Protein AF-A0A970J0X5-F1 (afdb_monomer_lite)

Secondary structure (DSSP, 8-state):
--HHHHHHHHHHHSSEEEEETTEEEEEEEEEGGGTEEEEEETTT--EEEEEGGG-B------

Sequence (62 aa):
MDFQNAKEVMESKGYIDVEYRSKAVMLEQIFEEKNCALVKEVDSDKRFYVSLSDLVITDHIN

Structure (mmCIF, N/CA/C/O backbone):
data_AF-A0A970J0X5-F1
#
_entry.id   AF-A0A970J0X5-F1
#
loop_
_atom_site.group_PDB
_atom_site.id
_atom_site.type_symbol
_atom_site.label_atom_id
_atom_site.label_alt_id
_atom_site.label_comp_id
_atom_site.label_asym_id
_atom_site.label_entity_id
_atom_site.label_seq_id
_atom_site.pdbx_PDB_ins_code
_atom_site.Cartn_x
_atom_site.Cartn_y
_atom_site.Cartn_z
_atom_site.occupancy
_atom_site.B_iso_or_equiv
_atom_site.auth_seq_id
_atom_site.auth_comp_id
_atom_site.auth_asym_id
_atom_site.auth_atom_id
_atom_site.pdbx_PDB_model_num
ATOM 1 N N . MET A 1 1 ? -13.660 -4.089 -3.024 1.00 52.44 1 MET A N 1
ATOM 2 C CA . MET A 1 1 ? -12.684 -5.084 -2.546 1.00 52.44 1 MET A CA 1
ATOM 3 C C . MET A 1 1 ? -13.450 -6.113 -1.745 1.00 52.44 1 MET A C 1
ATOM 5 O O . MET A 1 1 ? -13.966 -5.772 -0.688 1.00 52.44 1 MET A O 1
ATOM 9 N N . ASP A 1 2 ? -13.582 -7.331 -2.265 1.00 61.91 2 ASP A N 1
ATOM 10 C CA . ASP A 1 2 ? -14.040 -8.461 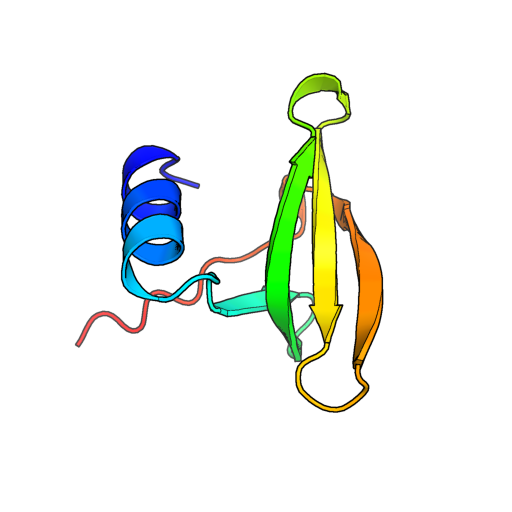-1.458 1.00 61.91 2 ASP A CA 1
ATOM 11 C C . ASP A 1 2 ? -12.890 -8.868 -0.537 1.00 61.91 2 ASP A C 1
ATOM 13 O O . ASP A 1 2 ? -11.910 -9.485 -0.956 1.00 61.91 2 ASP A O 1
ATOM 17 N N . PHE A 1 3 ? -12.978 -8.439 0.723 1.00 58.69 3 PHE A N 1
ATOM 18 C CA . PHE A 1 3 ? -11.925 -8.614 1.726 1.00 58.69 3 PHE A CA 1
ATOM 19 C C . PHE A 1 3 ? -11.552 -10.085 1.961 1.00 58.69 3 PHE A C 1
ATOM 21 O O . PHE A 1 3 ? -10.408 -10.371 2.304 1.00 58.69 3 PHE A O 1
ATOM 28 N N . GLN A 1 4 ? -12.487 -11.018 1.742 1.00 58.94 4 GLN A N 1
ATOM 29 C CA . GLN A 1 4 ? -12.223 -12.457 1.833 1.00 58.94 4 GLN A CA 1
ATOM 30 C C . GLN A 1 4 ? -11.217 -12.933 0.778 1.00 58.94 4 GLN A C 1
ATOM 32 O O . GLN A 1 4 ? -10.213 -13.537 1.146 1.00 58.94 4 GLN A O 1
ATOM 37 N N . ASN A 1 5 ? -11.416 -12.575 -0.495 1.00 62.91 5 ASN A N 1
ATOM 38 C CA . ASN A 1 5 ? -10.493 -12.944 -1.575 1.00 62.91 5 ASN A CA 1
ATOM 39 C C . ASN A 1 5 ? -9.121 -12.296 -1.394 1.00 62.91 5 ASN A C 1
ATOM 41 O O . ASN A 1 5 ? -8.087 -12.937 -1.570 1.00 62.91 5 ASN A O 1
ATOM 45 N N . ALA A 1 6 ? -9.106 -11.023 -0.995 1.00 59.78 6 ALA A N 1
ATOM 46 C CA . ALA A 1 6 ? -7.866 -10.317 -0.719 1.00 59.78 6 ALA A CA 1
ATOM 47 C C . ALA A 1 6 ? -7.038 -11.025 0.364 1.00 59.78 6 ALA A C 1
ATOM 49 O O . ALA A 1 6 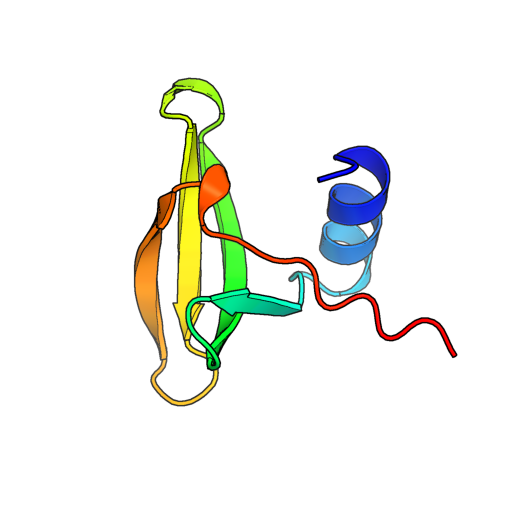? -5.833 -11.214 0.208 1.00 59.78 6 ALA A O 1
ATOM 50 N N . LYS A 1 7 ? -7.695 -11.468 1.440 1.00 60.94 7 LYS A N 1
ATOM 51 C CA . LYS A 1 7 ? -7.032 -12.147 2.551 1.00 60.94 7 LYS A CA 1
ATOM 52 C C . LYS A 1 7 ? -6.448 -13.504 2.147 1.00 60.94 7 LYS A C 1
ATOM 54 O O . LYS A 1 7 ? -5.299 -13.765 2.485 1.00 60.94 7 LYS A O 1
ATOM 59 N N . GLU A 1 8 ? -7.180 -14.322 1.388 1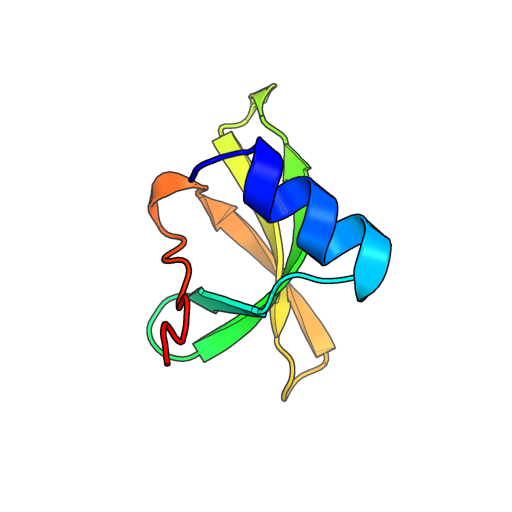.00 61.34 8 GLU A N 1
ATOM 60 C CA . GLU A 1 8 ? -6.677 -15.620 0.903 1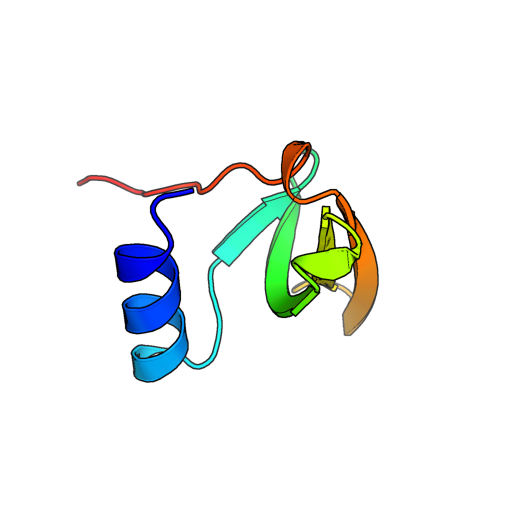.00 61.34 8 GLU A CA 1
ATOM 61 C C . GLU A 1 8 ? -5.441 -15.474 0.004 1.00 61.34 8 GLU A C 1
ATOM 63 O O . GLU A 1 8 ? -4.462 -16.207 0.157 1.00 61.34 8 GLU A O 1
ATOM 68 N N . VAL A 1 9 ? -5.441 -14.489 -0.900 1.00 62.16 9 VAL A N 1
ATOM 69 C CA . VAL A 1 9 ? -4.282 -14.211 -1.764 1.00 62.16 9 VAL A CA 1
ATOM 70 C C . VAL A 1 9 ? -3.083 -13.751 -0.933 1.00 62.16 9 VAL A C 1
ATOM 72 O O . VAL A 1 9 ? -1.960 -14.208 -1.161 1.00 62.16 9 VAL A O 1
ATOM 75 N N . MET A 1 10 ? -3.318 -12.905 0.070 1.00 61.91 10 MET A N 1
ATOM 76 C CA . MET A 1 10 ? -2.279 -12.419 0.976 1.00 61.91 10 MET A CA 1
ATOM 77 C C . MET A 1 10 ? -1.689 -13.551 1.835 1.00 61.91 10 MET A C 1
ATOM 79 O O . MET A 1 10 ? -0.476 -13.602 2.016 1.00 61.91 10 MET A O 1
ATOM 83 N N . GLU A 1 11 ? -2.508 -14.496 2.307 1.00 56.34 11 GLU A N 1
ATOM 84 C CA . GLU A 1 11 ? -2.052 -15.665 3.076 1.00 56.34 11 GLU A CA 1
ATOM 85 C C . GLU A 1 11 ? -1.324 -16.704 2.202 1.00 56.34 11 GLU A C 1
ATOM 87 O O . GLU A 1 11 ? -0.387 -17.347 2.675 1.00 56.34 11 GLU A O 1
ATOM 92 N N . SER A 1 12 ? -1.692 -16.844 0.922 1.00 61.56 12 SER A N 1
ATOM 93 C CA . SER A 1 12 ? -1.062 -17.813 0.012 1.00 61.56 12 SER A CA 1
ATOM 94 C C . SER A 1 12 ? 0.208 -17.300 -0.676 1.00 61.56 12 SER A C 1
ATOM 96 O O . SER A 1 12 ? 1.110 -18.099 -0.931 1.00 61.56 12 SER A O 1
ATOM 98 N N . LYS A 1 13 ? 0.276 -16.012 -1.035 1.00 60.44 13 LYS A N 1
ATOM 99 C CA . LYS A 1 13 ? 1.407 -15.416 -1.776 1.00 60.44 13 LYS A CA 1
ATOM 100 C C . LYS A 1 13 ? 2.249 -14.453 -0.936 1.00 60.44 13 LYS A C 1
ATOM 102 O O . LYS A 1 13 ? 3.353 -14.104 -1.343 1.00 60.44 13 LYS A O 1
ATOM 107 N N . GLY A 1 14 ? 1.755 -14.027 0.228 1.00 59.41 14 GLY A N 1
ATOM 108 C CA . GLY A 1 14 ? 2.389 -13.012 1.078 1.00 59.41 14 GLY A CA 1
ATOM 109 C C . GLY A 1 14 ? 2.112 -11.569 0.643 1.00 59.41 14 GLY A C 1
ATOM 110 O O . GLY A 1 14 ? 2.497 -10.643 1.352 1.00 59.41 14 GLY A O 1
ATOM 111 N N . TYR A 1 15 ? 1.462 -11.365 -0.507 1.00 61.00 15 TYR A N 1
ATOM 112 C CA . TYR A 1 15 ? 1.121 -10.057 -1.064 1.00 61.00 15 TYR A CA 1
ATOM 113 C C . TYR A 1 15 ? -0.029 -10.166 -2.070 1.00 61.00 15 TYR A C 1
ATOM 115 O O . TYR A 1 15 ? -0.271 -11.230 -2.641 1.00 61.00 15 TYR A O 1
ATOM 123 N N . ILE A 1 16 ? -0.716 -9.047 -2.303 1.00 67.94 16 ILE A N 1
ATOM 124 C CA . ILE A 1 16 ? -1.721 -8.905 -3.362 1.00 67.94 16 ILE A CA 1
ATOM 125 C C . ILE A 1 16 ? -1.160 -7.944 -4.404 1.00 67.94 16 ILE A C 1
ATOM 127 O O . ILE A 1 16 ? -0.792 -6.819 -4.052 1.00 67.94 16 ILE A O 1
ATOM 131 N N . ASP A 1 17 ? -1.112 -8.385 -5.661 1.00 66.25 17 ASP A N 1
ATOM 132 C CA . ASP A 1 17 ? -0.856 -7.508 -6.801 1.00 66.25 17 ASP A CA 1
ATOM 133 C C . ASP A 1 17 ? -2.090 -6.628 -7.013 1.00 66.25 17 ASP A C 1
ATOM 135 O O . ASP A 1 17 ? -3.157 -7.100 -7.414 1.00 66.25 17 ASP A O 1
ATOM 139 N N . VAL A 1 18 ? -1.960 -5.347 -6.685 1.00 69.81 18 VAL A N 1
ATOM 140 C CA . VAL A 1 18 ? -2.999 -4.346 -6.920 1.00 69.81 18 VAL A CA 1
ATOM 141 C C . VAL A 1 18 ? -2.452 -3.275 -7.847 1.00 69.81 18 VAL A C 1
ATOM 143 O O . VAL A 1 18 ? -1.267 -2.933 -7.805 1.00 69.81 18 VAL A O 1
ATOM 146 N N . GLU A 1 19 ? -3.311 -2.736 -8.705 1.00 71.12 19 GLU A N 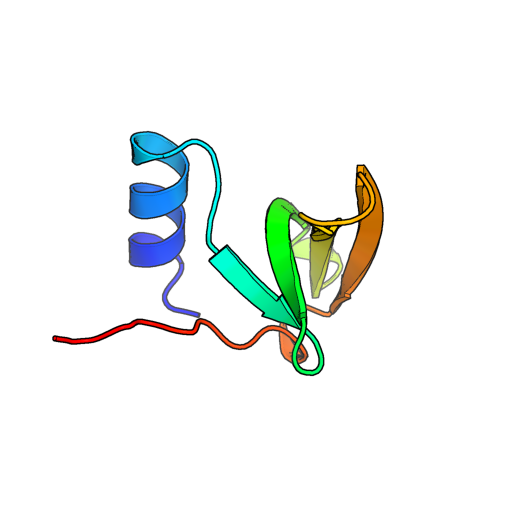1
ATOM 147 C CA . GLU A 1 19 ? -2.927 -1.620 -9.552 1.00 71.12 19 GLU A CA 1
ATOM 148 C C . GLU A 1 19 ? -3.270 -0.310 -8.843 1.00 71.12 19 GLU A C 1
ATOM 150 O O . GLU A 1 19 ? -4.413 -0.057 -8.450 1.00 71.12 19 GLU A O 1
ATOM 155 N N . TYR A 1 20 ? -2.264 0.547 -8.699 1.00 71.75 20 TYR A N 1
ATOM 156 C CA . TYR A 1 20 ? -2.441 1.921 -8.258 1.00 71.75 20 TYR A CA 1
ATOM 157 C C . TYR A 1 20 ? -1.929 2.862 -9.343 1.00 71.75 20 TYR A C 1
ATOM 159 O O . TYR A 1 20 ? -0.727 2.937 -9.601 1.00 71.75 20 TYR A O 1
ATOM 167 N N . ARG A 1 21 ? -2.844 3.601 -9.984 1.00 70.06 21 ARG A N 1
ATOM 168 C CA . ARG A 1 21 ? -2.532 4.568 -11.057 1.00 70.06 21 ARG A CA 1
ATOM 169 C C . ARG A 1 21 ? -1.661 3.971 -12.179 1.00 70.06 21 ARG A C 1
ATOM 171 O O . ARG A 1 21 ? -0.646 4.565 -12.546 1.00 70.06 21 ARG A O 1
ATOM 178 N N . SER A 1 22 ? -2.046 2.803 -12.701 1.00 71.19 22 SER A N 1
ATOM 179 C CA . SER A 1 22 ? -1.302 2.074 -13.747 1.00 71.19 22 SER A CA 1
ATOM 180 C C . SER A 1 22 ? 0.096 1.600 -13.340 1.00 71.19 22 SER A C 1
ATOM 182 O O . SER A 1 22 ? 0.962 1.400 -14.191 1.00 71.19 22 SER A O 1
ATOM 184 N N . LYS A 1 23 ? 0.329 1.417 -12.036 1.00 73.44 23 LYS A N 1
ATOM 185 C CA . LYS A 1 23 ? 1.529 0.771 -11.504 1.00 73.44 23 LYS A CA 1
ATOM 186 C C . LYS A 1 23 ? 1.157 -0.452 -10.685 1.00 73.44 23 LYS A C 1
ATOM 188 O O . LYS A 1 23 ? 0.258 -0.379 -9.848 1.00 73.44 23 LYS A O 1
ATOM 193 N N . ALA A 1 24 ? 1.908 -1.530 -10.885 1.00 78.94 24 ALA A N 1
ATOM 194 C CA . ALA A 1 24 ? 1.837 -2.707 -10.036 1.00 78.94 24 ALA A CA 1
ATOM 195 C C . ALA A 1 24 ? 2.440 -2.381 -8.665 1.00 78.94 24 ALA A C 1
ATOM 197 O O . ALA A 1 24 ? 3.615 -2.009 -8.545 1.00 78.94 24 ALA A O 1
ATOM 198 N N . VAL A 1 25 ? 1.622 -2.501 -7.626 1.00 82.88 25 VAL A N 1
ATOM 199 C CA . VAL A 1 25 ? 2.057 -2.340 -6.243 1.00 82.88 25 VAL A CA 1
ATOM 200 C C . VAL A 1 25 ? 1.618 -3.550 -5.429 1.00 82.88 25 VAL A C 1
ATOM 202 O O . VAL A 1 25 ? 0.564 -4.138 -5.659 1.00 82.88 25 VAL A O 1
ATOM 205 N N . MET A 1 26 ? 2.446 -3.926 -4.465 1.00 83.69 26 MET A N 1
ATOM 206 C CA . MET A 1 26 ? 2.161 -4.983 -3.507 1.00 83.69 26 MET A CA 1
ATOM 207 C C . MET A 1 26 ? 1.500 -4.368 -2.287 1.00 83.69 26 MET A C 1
ATOM 209 O O . MET A 1 26 ? 2.046 -3.449 -1.675 1.00 83.69 26 MET A O 1
ATOM 213 N N . LEU A 1 27 ? 0.343 -4.884 -1.905 1.00 83.19 27 LEU A N 1
ATOM 214 C CA . LEU A 1 27 ? -0.298 -4.480 -0.663 1.00 83.19 27 LEU A CA 1
ATOM 215 C C . LEU A 1 27 ? 0.376 -5.167 0.537 1.00 83.19 27 LEU A C 1
ATOM 217 O O . LEU A 1 27 ? 0.351 -6.391 0.637 1.00 83.19 27 LEU A O 1
ATOM 221 N N . GLU A 1 28 ? 0.981 -4.377 1.432 1.00 83.69 28 GLU A N 1
ATOM 222 C CA . GLU A 1 28 ? 1.682 -4.881 2.627 1.00 83.69 28 GLU A CA 1
ATOM 223 C C . GLU A 1 28 ? 0.787 -4.840 3.874 1.00 83.69 28 GLU A C 1
ATOM 225 O O . GLU A 1 28 ? 0.799 -5.772 4.676 1.00 83.69 28 GLU A O 1
ATOM 230 N N . GLN A 1 29 ? 0.006 -3.769 4.060 1.00 84.31 29 GLN A N 1
ATOM 231 C CA . GLN A 1 29 ? -0.824 -3.602 5.258 1.00 84.31 29 GLN A CA 1
ATOM 232 C C . GLN A 1 29 ? -2.074 -2.764 4.981 1.00 84.31 29 GLN A C 1
ATOM 234 O O . GLN A 1 29 ? -2.011 -1.768 4.265 1.00 84.31 29 GLN A O 1
ATOM 239 N N . ILE A 1 30 ? -3.200 -3.128 5.598 1.00 84.75 30 ILE A N 1
ATOM 240 C CA . ILE A 1 30 ? -4.472 -2.397 5.510 1.00 84.75 30 ILE A CA 1
ATOM 241 C C . ILE A 1 30 ? -4.761 -1.712 6.846 1.00 84.75 30 ILE A C 1
ATOM 243 O O . ILE A 1 30 ? -4.656 -2.331 7.903 1.00 84.75 30 ILE A O 1
ATOM 247 N N . PHE A 1 31 ? -5.154 -0.443 6.789 1.00 85.88 31 PHE A N 1
ATOM 248 C CA . PHE A 1 31 ? -5.619 0.356 7.919 1.00 85.88 31 PHE A CA 1
ATOM 249 C C . PHE A 1 31 ? -7.078 0.748 7.681 1.00 85.88 31 PHE A C 1
ATOM 251 O O . PHE A 1 31 ? -7.376 1.845 7.200 1.00 85.88 31 PHE A O 1
ATOM 258 N N . GLU A 1 32 ? -7.997 -0.155 8.020 1.00 81.06 32 GLU A N 1
ATOM 259 C CA . GLU A 1 32 ? -9.440 0.053 7.822 1.00 81.06 32 GLU A CA 1
ATOM 260 C C . GLU A 1 32 ? -9.945 1.304 8.554 1.00 81.06 32 GLU A C 1
ATOM 262 O O . GLU A 1 32 ? -10.710 2.084 7.994 1.00 81.06 32 GLU A O 1
ATOM 267 N N . GLU A 1 33 ? -9.429 1.570 9.759 1.00 87.06 33 GLU A N 1
ATOM 268 C CA . GLU A 1 33 ? -9.793 2.739 10.573 1.00 87.06 33 GLU A CA 1
ATOM 269 C C . GLU A 1 33 ? -9.485 4.085 9.883 1.00 87.06 33 GLU A C 1
ATOM 271 O O . GLU A 1 33 ? -10.127 5.095 10.169 1.00 87.06 33 GLU A O 1
ATOM 276 N N . LYS A 1 34 ? -8.506 4.102 8.966 1.00 84.12 34 LYS A N 1
ATOM 277 C CA . LYS A 1 34 ? -8.073 5.289 8.207 1.00 84.12 34 LYS A CA 1
ATOM 278 C C . LYS A 1 34 ? -8.447 5.212 6.729 1.00 84.12 34 LYS A C 1
ATOM 280 O O . LYS A 1 34 ? -8.086 6.110 5.971 1.00 84.12 34 LYS A O 1
ATOM 285 N N . ASN A 1 35 ? -9.145 4.150 6.323 1.00 85.44 35 ASN A N 1
ATOM 286 C CA . ASN A 1 35 ? -9.481 3.844 4.936 1.00 85.44 35 ASN A CA 1
ATOM 287 C C . ASN A 1 35 ? -8.266 3.908 3.981 1.00 85.44 35 ASN A C 1
ATOM 289 O O . ASN A 1 35 ? -8.372 4.370 2.841 1.00 85.44 35 ASN A O 1
ATOM 293 N N . CYS A 1 36 ? -7.093 3.473 4.451 1.00 87.94 36 CYS A N 1
ATOM 294 C CA . CYS A 1 36 ? -5.853 3.492 3.676 1.00 87.94 36 CYS A CA 1
ATOM 295 C C . CYS A 1 36 ? -5.086 2.171 3.782 1.00 87.94 36 CYS A C 1
ATOM 297 O O . CYS A 1 36 ? -5.290 1.384 4.702 1.00 87.94 36 CYS A O 1
ATOM 299 N N . ALA A 1 37 ? -4.195 1.923 2.830 1.00 87.94 37 ALA A N 1
ATOM 300 C CA . ALA A 1 37 ? -3.279 0.793 2.829 1.00 87.94 37 ALA A CA 1
ATOM 301 C C . ALA A 1 37 ? -1.845 1.266 2.609 1.00 87.94 37 ALA A C 1
ATOM 303 O O . ALA A 1 37 ? -1.597 2.218 1.869 1.00 87.94 37 ALA A O 1
ATOM 304 N N . LEU A 1 38 ? -0.905 0.581 3.249 1.00 89.00 38 LEU A N 1
ATOM 305 C CA . LEU A 1 38 ? 0.504 0.646 2.905 1.00 89.00 38 LEU A CA 1
ATOM 306 C C . LEU A 1 38 ? 0.745 -0.293 1.727 1.00 89.00 38 LEU A C 1
ATOM 308 O O . LEU A 1 38 ? 0.502 -1.500 1.820 1.00 89.00 38 LEU A O 1
ATOM 312 N N . VAL A 1 39 ? 1.238 0.276 0.636 1.00 88.44 39 VAL A N 1
ATOM 313 C CA . VAL A 1 39 ? 1.630 -0.468 -0.557 1.00 88.44 39 VAL A CA 1
ATOM 314 C C . VAL A 1 39 ? 3.105 -0.250 -0.853 1.00 88.44 39 VAL A C 1
ATOM 316 O O . VAL A 1 39 ? 3.685 0.778 -0.490 1.00 88.44 39 VAL A O 1
ATOM 319 N N . LYS A 1 40 ? 3.702 -1.218 -1.537 1.00 86.88 40 LYS A N 1
ATOM 320 C CA . LYS A 1 40 ? 5.090 -1.220 -1.979 1.00 86.88 40 LYS A CA 1
ATOM 321 C C . LYS A 1 40 ? 5.145 -1.318 -3.503 1.00 86.88 40 LYS A C 1
ATOM 323 O O . LYS A 1 40 ? 4.628 -2.264 -4.083 1.00 86.88 40 LYS A O 1
ATOM 328 N N . GLU A 1 41 ? 5.786 -0.360 -4.161 1.00 85.62 41 GLU A N 1
ATOM 329 C CA . GLU A 1 41 ? 6.089 -0.439 -5.596 1.00 85.62 41 GLU A CA 1
ATOM 330 C C . GLU A 1 41 ? 7.049 -1.604 -5.874 1.00 85.62 41 GLU A C 1
ATOM 332 O O . GLU A 1 41 ? 8.130 -1.675 -5.279 1.00 85.62 41 GLU A O 1
ATOM 337 N N . VAL A 1 42 ? 6.674 -2.476 -6.814 1.00 78.88 42 VAL A N 1
ATOM 338 C CA . VAL A 1 42 ? 7.473 -3.654 -7.197 1.00 78.88 42 VAL A CA 1
ATOM 339 C C . VAL A 1 42 ? 8.813 -3.233 -7.809 1.00 78.88 42 VAL A C 1
ATOM 341 O O . VAL A 1 42 ? 9.856 -3.768 -7.443 1.00 78.88 42 VAL A O 1
ATOM 344 N N . ASP A 1 43 ? 8.806 -2.217 -8.675 1.00 79.50 43 ASP A N 1
ATOM 345 C CA . ASP A 1 43 ? 9.992 -1.785 -9.429 1.00 79.50 43 ASP A CA 1
ATOM 346 C C . ASP A 1 43 ? 10.969 -0.897 -8.644 1.00 79.50 43 ASP A C 1
ATOM 348 O O . ASP A 1 43 ? 12.080 -0.638 -9.102 1.00 79.50 43 ASP A O 1
ATOM 352 N N . SER A 1 44 ? 10.560 -0.335 -7.503 1.00 76.38 44 SER A N 1
ATOM 353 C CA . SER A 1 44 ? 11.331 0.728 -6.831 1.00 76.38 44 SER A CA 1
ATOM 354 C C . SER A 1 44 ? 11.533 0.535 -5.329 1.00 76.38 44 SER A C 1
ATOM 356 O O . SER A 1 44 ? 12.129 1.406 -4.700 1.00 76.38 44 SER A O 1
ATOM 358 N N . ASP A 1 45 ? 11.034 -0.557 -4.737 1.00 79.75 45 ASP A N 1
ATOM 359 C CA . ASP A 1 45 ? 11.025 -0.816 -3.279 1.00 79.75 45 ASP A CA 1
ATOM 360 C C . ASP A 1 45 ? 10.395 0.322 -2.441 1.00 79.75 45 ASP A C 1
ATOM 362 O O . ASP A 1 45 ? 10.469 0.350 -1.211 1.00 79.75 45 ASP A O 1
ATOM 366 N N . LYS A 1 46 ? 9.747 1.291 -3.098 1.00 85.88 46 LYS A N 1
ATOM 367 C CA . LYS A 1 46 ? 9.162 2.464 -2.455 1.00 85.88 46 LYS A CA 1
ATOM 368 C C . LYS A 1 46 ? 7.866 2.072 -1.780 1.00 85.88 46 LYS A C 1
ATOM 370 O O . LYS A 1 46 ? 6.982 1.510 -2.417 1.00 85.88 46 LYS A O 1
ATOM 375 N N . ARG A 1 47 ? 7.737 2.440 -0.509 1.00 89.44 47 ARG A N 1
ATOM 376 C CA . ARG A 1 47 ? 6.522 2.240 0.279 1.00 89.44 47 ARG A CA 1
ATOM 377 C C . ARG A 1 47 ? 5.780 3.554 0.437 1.00 89.44 47 ARG A C 1
ATOM 379 O O . ARG A 1 47 ? 6.397 4.573 0.754 1.00 89.44 47 ARG A O 1
ATOM 386 N N . PHE A 1 48 ? 4.474 3.538 0.231 1.00 88.94 48 PHE A N 1
ATOM 387 C CA . PHE A 1 48 ? 3.627 4.710 0.422 1.00 88.94 48 PHE A CA 1
ATOM 388 C C . PHE A 1 48 ? 2.206 4.305 0.795 1.00 88.94 48 PHE A C 1
ATOM 390 O O . PHE A 1 48 ? 1.775 3.177 0.570 1.00 88.94 48 PHE A O 1
ATOM 397 N N . TYR A 1 49 ? 1.490 5.248 1.399 1.00 89.44 49 TYR A N 1
ATOM 398 C CA . TYR A 1 49 ? 0.096 5.061 1.764 1.00 89.44 49 TYR A CA 1
ATOM 399 C C . TYR A 1 49 ? -0.802 5.467 0.602 1.00 89.44 49 TYR A C 1
ATOM 401 O O . TYR A 1 49 ? -0.622 6.538 0.017 1.00 89.44 49 TYR A O 1
ATOM 409 N N . VAL A 1 50 ? -1.781 4.626 0.303 1.00 86.12 50 VAL A N 1
ATOM 410 C CA . VAL A 1 50 ? -2.821 4.879 -0.698 1.00 86.12 50 VAL A CA 1
ATOM 411 C C . VAL A 1 50 ? -4.188 4.726 -0.059 1.00 86.12 50 VAL A C 1
ATOM 413 O O . VAL A 1 50 ? -4.360 3.938 0.873 1.00 86.12 50 VAL A O 1
ATOM 416 N N . SER A 1 51 ? -5.171 5.483 -0.536 1.00 86.69 51 SER A N 1
ATOM 417 C CA . SER A 1 51 ? -6.555 5.282 -0.111 1.00 86.69 51 SER A CA 1
ATOM 418 C C . SER A 1 51 ? -7.043 3.940 -0.642 1.00 86.69 51 SER A C 1
ATOM 420 O O . SER A 1 51 ? -6.795 3.609 -1.801 1.00 86.69 51 SER A O 1
ATOM 422 N N . LEU A 1 52 ? -7.797 3.190 0.162 1.00 81.25 52 LEU A N 1
ATOM 423 C CA . LEU A 1 52 ? -8.401 1.934 -0.302 1.00 81.25 52 LEU A CA 1
ATOM 424 C C . LEU A 1 52 ? -9.339 2.156 -1.496 1.00 81.25 52 LEU A C 1
ATOM 426 O O . LEU A 1 52 ? -9.437 1.303 -2.370 1.00 81.25 52 LEU A O 1
ATOM 430 N N . SER A 1 53 ? -9.978 3.326 -1.568 1.00 83.31 53 SER A N 1
ATOM 431 C CA . SER A 1 53 ? -10.832 3.727 -2.690 1.00 83.31 53 SER A CA 1
ATOM 432 C C . SER A 1 53 ? -10.081 3.931 -4.011 1.00 83.31 53 SER A C 1
ATOM 434 O O . SER A 1 53 ? -10.705 3.881 -5.065 1.00 83.31 53 SER A O 1
ATOM 436 N N . ASP A 1 54 ? -8.769 4.182 -3.959 1.00 80.00 54 ASP A N 1
ATOM 437 C CA . ASP A 1 54 ? -7.926 4.385 -5.144 1.00 80.00 54 ASP A CA 1
ATOM 438 C C . ASP A 1 54 ? -7.279 3.074 -5.636 1.00 80.00 54 ASP A C 1
ATOM 440 O O . ASP A 1 54 ? -6.587 3.075 -6.656 1.00 80.00 54 ASP A O 1
ATOM 444 N N . LEU A 1 55 ? -7.464 1.964 -4.910 1.00 74.00 55 LEU A N 1
ATOM 445 C CA . LEU A 1 55 ? -6.926 0.655 -5.271 1.00 74.00 55 LEU A CA 1
ATOM 446 C C . LEU A 1 55 ? -7.899 -0.108 -6.169 1.00 74.00 55 LEU A C 1
ATOM 448 O O . LEU A 1 55 ? -9.045 -0.366 -5.792 1.00 74.00 55 LEU A O 1
ATOM 452 N N . VAL A 1 56 ? -7.410 -0.530 -7.335 1.00 71.69 56 VAL A N 1
ATOM 453 C CA . VAL A 1 56 ? -8.140 -1.412 -8.247 1.00 71.69 56 VAL A CA 1
ATOM 454 C C . VAL A 1 56 ? -7.481 -2.785 -8.204 1.00 71.69 56 VAL A C 1
ATOM 456 O O . VAL A 1 56 ? -6.290 -2.932 -8.473 1.00 71.69 56 VAL A O 1
ATOM 459 N N . ILE A 1 57 ? -8.256 -3.805 -7.836 1.00 64.69 57 ILE A N 1
ATOM 460 C CA . ILE A 1 57 ? -7.795 -5.193 -7.900 1.00 64.69 57 ILE A CA 1
ATOM 461 C C . ILE A 1 57 ? -7.832 -5.595 -9.370 1.00 64.69 57 ILE A C 1
ATOM 463 O O . ILE A 1 57 ? -8.907 -5.711 -9.960 1.00 64.69 57 ILE A O 1
ATOM 467 N N . THR A 1 58 ? -6.661 -5.794 -9.961 1.00 58.38 58 THR A N 1
ATOM 468 C CA . THR A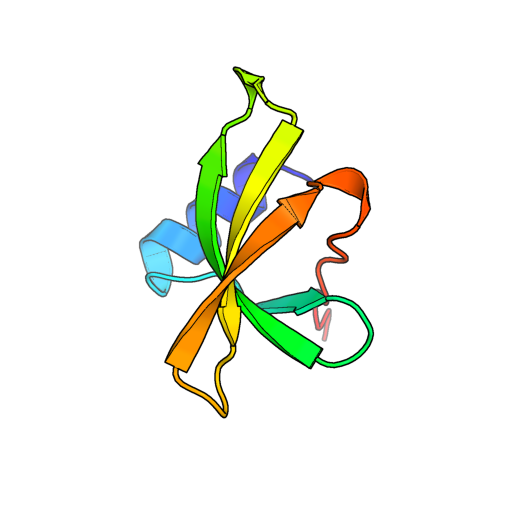 1 58 ? -6.520 -6.451 -11.258 1.00 58.38 58 THR A CA 1
ATOM 469 C C . THR A 1 58 ? -6.637 -7.951 -11.038 1.00 58.38 58 THR A C 1
ATOM 471 O O . THR A 1 58 ? -5.642 -8.666 -10.945 1.00 58.38 58 THR A O 1
ATOM 474 N N . ASP A 1 59 ? -7.870 -8.430 -10.902 1.00 51.59 59 ASP A N 1
ATOM 475 C CA . ASP A 1 59 ? -8.152 -9.855 -10.990 1.00 51.59 59 ASP A CA 1
ATOM 476 C C . ASP A 1 59 ? -7.967 -10.236 -12.465 1.00 51.59 59 ASP A C 1
ATOM 478 O O . ASP A 1 59 ? -8.787 -9.896 -13.323 1.00 51.59 59 ASP A O 1
ATOM 482 N N . HIS A 1 60 ? -6.835 -10.859 -12.802 1.00 45.59 60 HIS A N 1
ATOM 483 C CA . HIS A 1 60 ? -6.708 -11.575 -14.067 1.00 45.59 60 HIS A CA 1
ATOM 484 C C . HIS A 1 60 ? -7.635 -12.796 -13.991 1.00 45.59 60 HIS A C 1
ATOM 486 O O . HIS A 1 60 ? -7.185 -13.912 -13.746 1.00 45.59 60 HIS A O 1
ATOM 492 N N . ILE A 1 61 ? -8.936 -12.570 -14.183 1.00 41.09 61 ILE A N 1
ATOM 493 C CA . ILE A 1 61 ? -9.896 -13.632 -14.469 1.00 41.09 61 ILE A CA 1
ATOM 494 C C . ILE A 1 61 ? -9.494 -14.194 -15.835 1.00 41.09 61 ILE A C 1
ATOM 496 O O . ILE A 1 61 ? -9.661 -13.527 -16.860 1.00 41.09 61 ILE A O 1
ATOM 500 N N . ASN A 1 62 ? -8.917 -15.392 -15.836 1.00 37.47 62 ASN A N 1
ATOM 501 C CA . ASN A 1 62 ? -8.730 -16.231 -17.015 1.00 37.47 62 ASN A CA 1
ATOM 502 C C . ASN A 1 62 ? -9.249 -17.628 -16.685 1.00 37.47 62 ASN A C 1
ATOM 504 O O . ASN A 1 62 ? -8.841 -18.149 -15.621 1.00 37.47 62 ASN A O 1
#

pLDDT: mean 72.94, std 13.27, range [37.47, 89.44]

Foldseek 3Di:
DPVVVQVVCCVVVVWAQWDAPNFTWTFNADDVVVQWTWIAGPVPRDIDIDHVVRIDRPPPPD

Radius of gyration: 10.91 Å; chains: 1; bounding box: 25×23×28 Å